Protein AF-A0A837NNF0-F1 (afdb_monomer_lite)

Sequence (105 aa):
MIASLIYWVVVVGLIVWGVWMAILSAYWASQKQNGNIFFIAIMNTLGALAGLLVWWVFNNQDWQYYWLSSTVKTTNLLGIVLICYVVLIVIEFIQGRGIKPETAK

Structure (mmCIF, N/CA/C/O backbone):
data_AF-A0A837NNF0-F1
#
_entry.id   AF-A0A837NNF0-F1
#
loop_
_atom_site.group_PDB
_atom_site.id
_atom_site.type_symbol
_atom_site.label_atom_id
_atom_site.label_alt_id
_atom_site.label_comp_id
_atom_site.label_asym_id
_atom_site.label_entity_id
_atom_site.label_seq_id
_atom_site.pdbx_PDB_ins_code
_atom_site.Cartn_x
_atom_site.Cartn_y
_atom_site.Cartn_z
_atom_site.occupancy
_atom_site.B_iso_or_equiv
_atom_site.auth_seq_id
_atom_site.auth_comp_id
_atom_site.auth_asym_id
_atom_site.auth_atom_id
_atom_site.pdbx_PDB_model_num
ATOM 1 N N . MET A 1 1 ? 10.044 5.061 -21.832 1.00 76.06 1 MET A N 1
ATOM 2 C CA . MET A 1 1 ? 9.540 6.225 -21.058 1.00 76.06 1 MET A CA 1
ATOM 3 C C . MET A 1 1 ? 8.122 6.004 -20.537 1.00 76.06 1 MET A C 1
ATOM 5 O O . MET A 1 1 ? 7.899 6.226 -19.357 1.00 76.06 1 MET A O 1
ATOM 9 N N . ILE A 1 2 ? 7.196 5.508 -21.365 1.00 84.50 2 ILE A N 1
ATOM 10 C CA . ILE A 1 2 ? 5.781 5.302 -21.000 1.00 84.50 2 ILE A CA 1
ATOM 11 C C . ILE A 1 2 ? 5.591 4.337 -19.814 1.00 84.50 2 ILE A C 1
ATOM 13 O O . ILE A 1 2 ? 4.907 4.692 -18.863 1.00 84.50 2 ILE A O 1
ATOM 17 N N . ALA A 1 3 ? 6.250 3.171 -19.798 1.00 85.19 3 ALA A N 1
ATOM 18 C CA . ALA A 1 3 ? 6.138 2.220 -18.682 1.00 85.19 3 ALA A CA 1
ATOM 19 C C . ALA A 1 3 ? 6.558 2.815 -17.324 1.00 85.19 3 ALA A C 1
ATOM 21 O O . ALA A 1 3 ? 5.929 2.550 -16.303 1.00 85.19 3 ALA A O 1
ATOM 22 N N . SER A 1 4 ? 7.588 3.668 -17.318 1.00 88.81 4 SER A N 1
ATOM 23 C CA . SER A 1 4 ? 8.033 4.368 -16.106 1.00 88.81 4 SER A CA 1
ATOM 24 C C . SER A 1 4 ? 6.982 5.374 -15.634 1.00 88.81 4 SER A C 1
ATOM 26 O O . SER A 1 4 ? 6.673 5.432 -14.448 1.00 88.81 4 SER A O 1
ATOM 28 N N . LEU A 1 5 ? 6.373 6.118 -16.566 1.00 90.12 5 LEU A N 1
ATOM 29 C CA . LEU A 1 5 ? 5.282 7.040 -16.252 1.00 90.12 5 LEU A CA 1
ATOM 30 C C . LEU A 1 5 ? 4.088 6.299 -15.636 1.00 90.12 5 LEU A C 1
ATOM 32 O O . LEU A 1 5 ? 3.590 6.722 -14.600 1.00 90.12 5 LEU A O 1
ATOM 36 N N . ILE A 1 6 ? 3.675 5.175 -16.231 1.00 89.50 6 ILE A N 1
ATOM 37 C CA . ILE A 1 6 ? 2.575 4.345 -15.717 1.00 89.50 6 ILE A CA 1
ATOM 38 C C . ILE A 1 6 ? 2.877 3.887 -14.287 1.00 89.50 6 ILE A C 1
ATOM 40 O O . ILE A 1 6 ? 2.043 4.072 -13.402 1.00 89.50 6 ILE A O 1
ATOM 44 N N . TYR A 1 7 ? 4.078 3.355 -14.040 1.00 91.38 7 TYR A N 1
ATOM 45 C CA . TYR A 1 7 ? 4.494 2.927 -12.704 1.00 91.38 7 TYR A CA 1
ATOM 46 C C . TYR A 1 7 ? 4.372 4.058 -11.676 1.00 91.38 7 TYR A C 1
ATOM 48 O O . TYR A 1 7 ? 3.741 3.888 -10.633 1.00 91.38 7 TYR A O 1
ATOM 56 N N . TRP A 1 8 ? 4.928 5.234 -11.976 1.00 93.31 8 TRP A N 1
ATOM 57 C CA . TRP A 1 8 ? 4.920 6.357 -11.038 1.00 93.31 8 TRP A CA 1
ATOM 58 C C . TRP A 1 8 ? 3.531 6.954 -10.819 1.00 93.31 8 TRP A C 1
ATOM 60 O O . TRP A 1 8 ? 3.213 7.320 -9.690 1.00 93.31 8 TRP A O 1
ATOM 70 N N . VAL A 1 9 ? 2.682 6.995 -11.849 1.00 94.12 9 VAL A N 1
ATOM 71 C CA . VAL A 1 9 ? 1.280 7.420 -11.712 1.00 94.12 9 VAL A CA 1
ATOM 72 C C . VAL A 1 9 ? 0.527 6.493 -10.761 1.00 94.12 9 VAL A C 1
ATOM 74 O O . VAL A 1 9 ? -0.182 6.979 -9.883 1.00 94.12 9 VAL A O 1
ATOM 77 N N . VAL A 1 10 ? 0.721 5.175 -10.873 1.00 93.12 10 VAL A N 1
ATOM 78 C CA . VAL A 1 10 ? 0.101 4.216 -9.947 1.00 93.12 10 VAL A CA 1
ATOM 79 C C . VAL A 1 10 ? 0.631 4.406 -8.529 1.00 93.12 10 VAL A C 1
ATOM 81 O O . VAL A 1 10 ? -0.161 4.482 -7.595 1.00 93.12 10 VAL A O 1
ATOM 84 N N . VAL A 1 11 ? 1.951 4.506 -8.349 1.00 94.81 11 VAL A N 1
ATOM 85 C CA . VAL A 1 11 ? 2.560 4.651 -7.017 1.00 94.81 11 VAL A CA 1
ATOM 86 C C . VAL A 1 11 ? 2.071 5.922 -6.324 1.00 94.81 11 VAL A C 1
ATOM 88 O O . VAL A 1 11 ? 1.611 5.860 -5.186 1.00 94.81 11 VAL A O 1
ATOM 91 N N . VAL A 1 12 ? 2.122 7.068 -7.007 1.00 96.69 12 VAL A N 1
ATOM 92 C CA . VAL A 1 12 ? 1.643 8.343 -6.454 1.00 96.69 12 VAL A CA 1
ATOM 93 C C . VAL A 1 12 ? 0.135 8.295 -6.222 1.00 96.69 12 VAL A C 1
ATOM 95 O O . VAL A 1 12 ? -0.326 8.725 -5.167 1.00 96.69 12 VAL A O 1
ATOM 98 N N . GLY A 1 13 ? -0.628 7.717 -7.153 1.00 96.62 13 GLY A N 1
ATOM 99 C CA . GLY A 1 13 ? -2.072 7.538 -7.018 1.00 96.62 13 GLY A CA 1
ATOM 100 C C . GLY A 1 13 ? -2.449 6.719 -5.784 1.00 96.62 13 GLY A C 1
ATOM 101 O O . GLY A 1 13 ? -3.308 7.142 -5.014 1.00 96.62 13 GLY A O 1
ATOM 102 N N . LEU A 1 14 ? -1.760 5.601 -5.535 1.00 96.69 14 LEU A N 1
ATOM 103 C CA . LEU A 1 14 ? -1.965 4.773 -4.345 1.00 96.69 14 LEU A CA 1
ATOM 104 C C . LEU A 1 14 ? -1.589 5.506 -3.059 1.00 96.69 14 LEU A C 1
ATOM 106 O O . LEU A 1 14 ? -2.292 5.358 -2.063 1.00 96.69 14 LEU A O 1
ATOM 110 N N . ILE A 1 15 ? -0.517 6.301 -3.056 1.00 96.94 15 ILE A N 1
ATOM 111 C CA . ILE A 1 15 ? -0.135 7.094 -1.879 1.00 96.94 15 ILE A CA 1
ATOM 112 C C . ILE A 1 15 ? -1.209 8.141 -1.576 1.00 96.94 15 ILE A C 1
ATOM 114 O O . ILE A 1 15 ? -1.693 8.209 -0.449 1.00 96.94 15 ILE A O 1
ATOM 118 N N . VAL A 1 16 ? -1.616 8.926 -2.577 1.00 97.81 16 VAL A N 1
ATOM 119 C CA . VAL A 1 16 ? -2.638 9.972 -2.415 1.00 97.81 16 VAL A CA 1
ATOM 120 C C . VAL A 1 16 ? -3.964 9.365 -1.963 1.00 97.81 16 VAL A C 1
ATOM 122 O O . VAL A 1 16 ? -4.566 9.856 -1.009 1.00 97.81 16 VAL A O 1
ATOM 125 N N . TRP A 1 17 ? -4.389 8.268 -2.592 1.00 96.31 17 TRP A N 1
ATOM 126 C CA . TRP A 1 17 ? -5.604 7.553 -2.212 1.00 96.31 17 TRP A CA 1
ATOM 127 C C . TRP A 1 17 ? -5.531 6.997 -0.789 1.00 96.31 17 TRP A C 1
ATOM 129 O O . TRP A 1 17 ? -6.453 7.200 -0.005 1.00 96.31 17 TRP A O 1
ATOM 139 N N . GLY A 1 18 ? -4.421 6.350 -0.429 1.00 95.38 18 GLY A N 1
ATOM 140 C CA . GLY A 1 18 ? -4.242 5.733 0.885 1.00 95.38 18 GLY A CA 1
ATOM 141 C C . GLY A 1 18 ? -4.228 6.769 2.005 1.00 95.38 18 GLY A C 1
ATOM 142 O O . GLY A 1 18 ? -4.880 6.579 3.028 1.00 95.38 18 GLY A O 1
ATOM 143 N N . VAL A 1 19 ? -3.558 7.908 1.791 1.00 97.25 19 VAL A N 1
ATOM 144 C CA . VAL A 1 19 ? -3.575 9.038 2.734 1.00 97.25 19 VAL A CA 1
ATOM 145 C C . VAL A 1 19 ? -4.984 9.611 2.869 1.00 97.25 19 VAL A C 1
ATOM 147 O O . VAL A 1 19 ? -5.448 9.834 3.986 1.00 97.25 19 VAL A O 1
ATOM 150 N N . TRP A 1 20 ? -5.689 9.816 1.754 1.00 97.00 20 TRP A N 1
ATOM 151 C CA . TRP A 1 20 ? -7.061 10.322 1.774 1.00 97.00 20 TRP A CA 1
ATOM 152 C C . TRP A 1 20 ? -8.008 9.392 2.543 1.00 97.00 20 TRP A C 1
ATOM 154 O O . TRP A 1 20 ? -8.760 9.846 3.407 1.00 97.00 20 TRP A O 1
ATOM 164 N N . MET A 1 21 ? -7.922 8.085 2.295 1.00 95.81 21 MET A N 1
ATOM 165 C CA . MET A 1 21 ? -8.734 7.091 2.993 1.00 95.81 21 MET A CA 1
ATOM 166 C C . MET A 1 21 ? -8.381 6.978 4.475 1.00 95.81 21 MET A C 1
ATOM 168 O O . MET A 1 21 ? -9.290 6.890 5.297 1.00 95.81 21 MET A O 1
ATOM 172 N N . ALA A 1 22 ? -7.103 7.091 4.844 1.00 95.19 22 ALA A N 1
ATOM 173 C CA . ALA A 1 22 ? -6.691 7.129 6.246 1.00 95.19 22 ALA A CA 1
ATOM 174 C C . ALA A 1 22 ? -7.269 8.350 6.991 1.00 95.19 22 ALA A C 1
ATOM 176 O O . ALA A 1 22 ? -7.748 8.216 8.119 1.00 95.19 22 ALA A O 1
ATOM 177 N N . ILE A 1 23 ? -7.284 9.531 6.356 1.00 96.88 23 ILE A N 1
ATOM 178 C CA . ILE A 1 23 ? -7.900 10.746 6.920 1.00 96.88 23 ILE A CA 1
ATOM 179 C C . ILE A 1 23 ? -9.407 10.540 7.121 1.00 96.88 23 ILE A C 1
ATOM 181 O O . ILE A 1 23 ? -9.934 10.840 8.195 1.00 96.88 23 ILE A O 1
ATOM 185 N N . LEU A 1 24 ? -10.105 9.998 6.117 1.00 94.56 24 LEU A N 1
ATOM 186 C CA . LEU A 1 24 ? -11.538 9.709 6.219 1.00 94.56 24 LEU A CA 1
ATOM 187 C C . LEU A 1 24 ? -11.839 8.6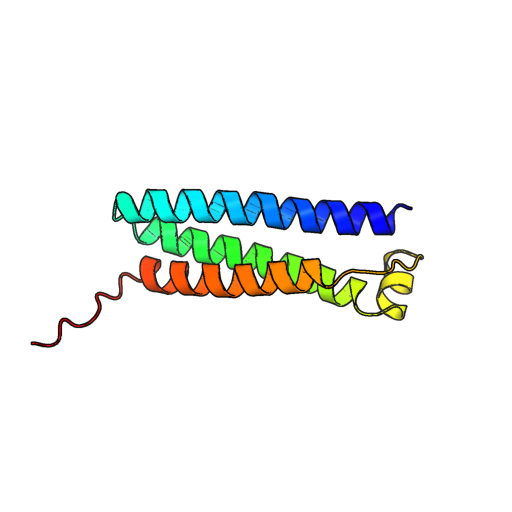58 7.291 1.00 94.56 24 LEU A C 1
ATOM 189 O O . LEU A 1 24 ? -12.797 8.814 8.045 1.00 94.56 24 LEU A O 1
ATOM 193 N N . SER A 1 25 ? -11.014 7.619 7.394 1.00 93.62 25 SER A N 1
ATOM 194 C CA . SER A 1 25 ? -11.127 6.585 8.421 1.00 93.62 25 SER A CA 1
ATOM 195 C C . SER A 1 25 ? -11.041 7.190 9.827 1.00 93.62 25 SER A C 1
ATOM 197 O O . SER A 1 25 ? -11.944 6.990 10.642 1.00 93.62 25 SER A O 1
ATOM 199 N N . ALA A 1 26 ? -10.041 8.043 10.083 1.00 93.19 26 ALA A N 1
ATOM 200 C CA . ALA A 1 26 ? -9.900 8.751 11.357 1.00 93.19 26 ALA A CA 1
ATOM 201 C C . ALA A 1 26 ? -11.091 9.682 11.657 1.00 93.19 26 ALA A C 1
ATOM 203 O O . ALA A 1 26 ? -11.588 9.720 12.787 1.00 93.19 26 ALA A O 1
ATOM 204 N N . TYR A 1 27 ? -11.592 10.400 10.646 1.00 94.81 27 TYR A N 1
ATOM 205 C CA . TYR A 1 27 ? -12.783 11.239 10.784 1.00 94.81 27 TYR A CA 1
ATOM 206 C C . TYR A 1 27 ? -14.016 10.413 11.180 1.00 94.81 27 TYR A C 1
ATOM 208 O O . TYR A 1 27 ? -14.681 10.736 12.166 1.00 94.81 27 TYR A O 1
ATOM 216 N N . TRP A 1 28 ? -14.303 9.310 10.487 1.00 91.88 28 TRP A N 1
ATOM 217 C CA . TRP A 1 28 ? -15.468 8.472 10.794 1.00 91.88 28 TRP A CA 1
ATOM 218 C C . TRP A 1 28 ? -15.342 7.708 12.112 1.00 91.88 28 TRP A C 1
ATOM 220 O O . TRP A 1 28 ? -16.351 7.521 12.799 1.00 91.88 28 TRP A O 1
ATOM 230 N N . ALA A 1 29 ? -14.121 7.350 12.513 1.00 90.00 29 ALA A N 1
ATOM 231 C CA . ALA A 1 29 ? -13.837 6.826 13.845 1.00 90.00 29 ALA A CA 1
ATOM 232 C C . ALA A 1 29 ? -14.219 7.835 14.937 1.00 90.00 29 ALA A C 1
ATOM 234 O O . ALA A 1 29 ? -14.887 7.466 15.906 1.00 90.00 29 ALA A O 1
ATOM 235 N N . SER A 1 30 ? -13.894 9.121 14.753 1.00 90.31 30 SER A N 1
ATOM 236 C CA . SER A 1 30 ? -14.277 10.180 15.701 1.00 90.31 30 SER A CA 1
ATOM 237 C C . SER A 1 30 ? -15.798 10.371 15.807 1.00 90.31 30 SER A C 1
ATOM 239 O O . SER A 1 30 ? -16.318 10.637 16.890 1.00 90.31 30 SER A O 1
ATOM 241 N N . GLN A 1 31 ? -16.521 10.139 14.707 1.00 90.75 31 GLN A N 1
ATOM 242 C CA . GLN A 1 31 ? -17.984 10.219 14.631 1.00 90.75 31 GLN A CA 1
ATOM 243 C C . GLN A 1 31 ? -18.690 8.922 15.066 1.00 90.75 31 GLN A C 1
ATOM 245 O O . GLN A 1 31 ? -19.919 8.849 15.029 1.00 90.75 31 GLN A O 1
ATOM 250 N N . LYS A 1 32 ? -17.937 7.883 15.463 1.00 86.00 32 LYS A N 1
ATOM 251 C CA . LYS A 1 32 ? -18.445 6.546 15.835 1.00 86.00 32 LYS A CA 1
ATOM 252 C C . LYS A 1 32 ? -19.290 5.878 14.737 1.00 86.00 32 LYS A C 1
ATOM 254 O O . LYS A 1 32 ? -20.162 5.059 15.029 1.00 86.00 32 LYS A O 1
ATOM 259 N N . GLN A 1 33 ? -19.036 6.208 13.468 1.00 87.75 33 GLN A N 1
ATOM 260 C CA . GLN A 1 33 ? -19.743 5.636 12.317 1.00 87.75 33 GLN A CA 1
ATOM 261 C C . GLN A 1 33 ? -18.980 4.432 11.753 1.00 87.75 33 GLN A C 1
ATOM 263 O O . GLN A 1 33 ? -18.421 4.477 10.658 1.00 87.75 33 GLN A O 1
ATOM 268 N N . ASN A 1 34 ? -18.969 3.331 12.510 1.00 87.88 34 ASN A N 1
ATOM 269 C CA . ASN A 1 34 ? -18.161 2.144 12.197 1.00 87.88 34 ASN A CA 1
ATOM 270 C C . ASN A 1 34 ? -18.485 1.529 10.820 1.00 87.88 34 ASN A C 1
ATOM 272 O O . ASN A 1 34 ? -17.587 1.038 10.142 1.00 87.88 34 ASN A O 1
ATOM 276 N N . GLY A 1 35 ? -19.736 1.624 10.353 1.00 84.88 35 GLY A N 1
ATOM 277 C CA . GLY A 1 35 ? -20.119 1.152 9.015 1.00 84.88 35 GLY A CA 1
ATOM 278 C C . GLY A 1 35 ? -19.341 1.835 7.881 1.00 84.88 35 GLY A C 1
ATOM 279 O O . GLY A 1 35 ? -18.938 1.170 6.928 1.00 84.88 35 GLY A O 1
ATOM 280 N N . ASN A 1 36 ? -19.040 3.131 8.016 1.00 92.19 36 ASN A N 1
ATOM 281 C CA . ASN A 1 36 ? -18.272 3.870 7.011 1.00 92.19 36 ASN A CA 1
ATOM 282 C C . ASN A 1 36 ? -16.804 3.435 7.008 1.00 92.19 36 ASN A C 1
ATOM 284 O O . ASN A 1 36 ? -16.205 3.313 5.945 1.00 92.19 36 ASN A O 1
ATOM 288 N N . ILE A 1 37 ? -16.239 3.139 8.181 1.00 93.31 37 ILE A N 1
ATOM 289 C CA . ILE A 1 37 ? -14.866 2.627 8.304 1.00 93.31 37 ILE A CA 1
ATOM 290 C C . ILE A 1 37 ? -14.761 1.240 7.6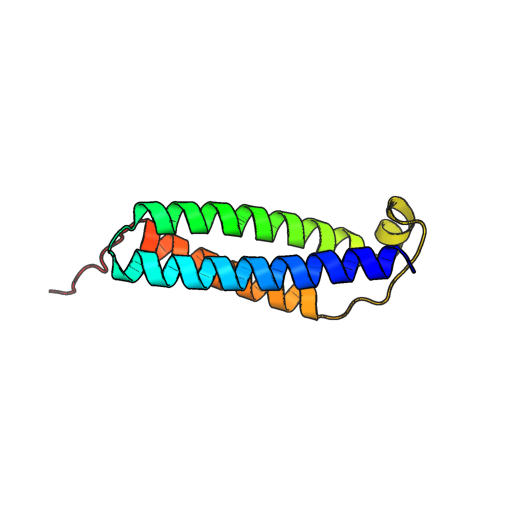62 1.00 93.31 37 ILE A C 1
ATOM 292 O O . ILE A 1 37 ? -13.812 0.961 6.935 1.00 93.31 37 ILE A O 1
ATOM 296 N N . PHE A 1 38 ? -15.771 0.387 7.860 1.00 91.38 38 PHE A N 1
ATOM 297 C CA . PHE A 1 38 ? -15.822 -0.922 7.211 1.00 91.38 38 PHE A CA 1
ATOM 298 C C . PHE A 1 38 ? -15.881 -0.805 5.681 1.00 91.38 38 PHE A C 1
ATOM 300 O O . PHE A 1 38 ? -15.192 -1.538 4.974 1.00 91.38 38 PHE A O 1
ATOM 307 N N . PHE A 1 39 ? -16.659 0.147 5.160 1.00 93.12 39 PHE A N 1
ATOM 308 C CA . PHE A 1 39 ? -16.683 0.433 3.727 1.00 93.12 39 PHE A CA 1
ATOM 309 C C . PHE A 1 39 ? -15.320 0.925 3.215 1.00 93.12 39 PHE A C 1
ATOM 311 O O . PHE A 1 39 ? -14.861 0.471 2.167 1.00 93.12 39 PHE A O 1
ATOM 318 N N . ILE A 1 40 ? -14.635 1.788 3.971 1.00 94.88 40 ILE A N 1
ATOM 319 C CA . ILE A 1 40 ? -13.275 2.234 3.635 1.00 94.88 40 ILE A CA 1
ATOM 320 C C . ILE A 1 40 ? -12.305 1.044 3.591 1.00 94.88 40 ILE A C 1
ATOM 322 O O . ILE A 1 40 ? -11.541 0.946 2.634 1.00 94.88 40 ILE A O 1
ATOM 326 N N . ALA A 1 41 ? -12.401 0.088 4.523 1.00 95.31 41 ALA A N 1
ATOM 327 C CA . ALA A 1 41 ? -11.578 -1.125 4.504 1.00 95.31 41 ALA A CA 1
ATOM 328 C C . ALA A 1 41 ? -11.742 -1.915 3.191 1.00 95.31 41 ALA A C 1
ATOM 330 O O . ALA A 1 41 ? -10.761 -2.376 2.602 1.00 95.31 41 ALA A O 1
ATOM 331 N N . ILE A 1 42 ? -12.979 -2.045 2.695 1.00 94.69 42 ILE A N 1
ATOM 332 C CA . ILE A 1 42 ? -13.268 -2.693 1.404 1.00 94.69 42 ILE A CA 1
ATOM 333 C C . ILE A 1 42 ? -12.645 -1.890 0.255 1.00 94.69 42 ILE A C 1
ATOM 335 O O . ILE A 1 42 ? -11.971 -2.464 -0.602 1.00 94.69 42 ILE A O 1
ATOM 339 N N . MET A 1 43 ? -12.817 -0.567 0.249 1.00 95.88 43 MET A N 1
ATOM 340 C CA . MET A 1 43 ? -12.245 0.309 -0.779 1.00 95.88 43 MET A CA 1
ATOM 341 C C . MET A 1 43 ? -10.715 0.236 -0.818 1.00 95.88 43 MET A C 1
ATOM 343 O O . MET A 1 43 ? -10.128 0.108 -1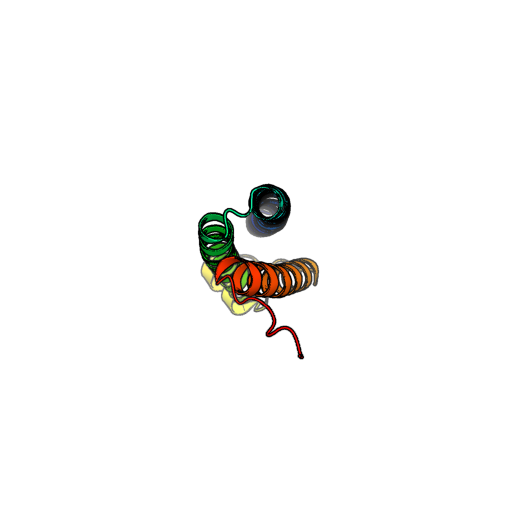.894 1.00 95.88 43 MET A O 1
ATOM 347 N N . ASN A 1 44 ? -10.060 0.257 0.343 1.00 96.81 44 ASN A N 1
ATOM 348 C CA . ASN A 1 44 ? -8.614 0.105 0.445 1.00 96.81 44 ASN A CA 1
ATOM 349 C C . ASN A 1 44 ? -8.153 -1.296 0.043 1.00 96.81 44 ASN A C 1
ATOM 351 O O . ASN A 1 44 ? -7.104 -1.420 -0.583 1.00 96.81 44 ASN A O 1
ATOM 355 N N . THR A 1 45 ? -8.946 -2.339 0.304 1.00 96.88 45 THR A N 1
ATOM 356 C CA . THR A 1 45 ? -8.659 -3.700 -0.180 1.00 96.88 45 THR A CA 1
ATOM 357 C C . THR A 1 45 ? -8.643 -3.755 -1.706 1.00 96.88 45 THR A C 1
ATOM 359 O O . THR A 1 45 ? -7.712 -4.308 -2.288 1.00 96.88 45 THR A O 1
ATOM 362 N N . LEU A 1 46 ? -9.619 -3.132 -2.373 1.00 96.19 46 LEU A N 1
ATOM 363 C CA . LEU A 1 46 ? -9.637 -3.039 -3.837 1.00 96.19 46 LEU A CA 1
ATOM 364 C C . LEU A 1 46 ? -8.433 -2.249 -4.373 1.00 96.19 46 LEU A C 1
ATOM 366 O O . LEU A 1 46 ? -7.797 -2.679 -5.336 1.00 96.19 46 LEU A O 1
ATOM 370 N N . GLY A 1 47 ? -8.073 -1.141 -3.718 1.00 94.69 47 GLY A N 1
ATOM 371 C CA . GLY A 1 47 ? -6.869 -0.370 -4.045 1.00 94.69 47 GLY A CA 1
ATOM 372 C C . GLY A 1 47 ? -5.581 -1.190 -3.895 1.00 94.69 47 GLY A C 1
ATOM 373 O O . GLY A 1 47 ? -4.737 -1.190 -4.791 1.00 94.69 47 GLY A O 1
ATOM 374 N N . ALA A 1 48 ? -5.456 -1.956 -2.810 1.00 96.62 48 ALA A N 1
ATOM 375 C CA . ALA A 1 48 ? -4.318 -2.837 -2.564 1.00 96.62 48 ALA A CA 1
ATOM 376 C C . ALA A 1 48 ? -4.222 -3.964 -3.603 1.00 96.62 48 ALA A C 1
ATOM 378 O O . ALA A 1 48 ? -3.129 -4.253 -4.083 1.00 96.62 48 ALA A O 1
ATOM 379 N N . LEU A 1 49 ? -5.349 -4.563 -4.002 1.00 96.69 49 LEU A N 1
ATOM 380 C CA . LEU A 1 49 ? -5.385 -5.572 -5.066 1.00 96.69 49 LEU A CA 1
ATOM 381 C C . LEU A 1 49 ? -4.952 -4.989 -6.417 1.00 96.69 49 LEU A C 1
ATOM 383 O O . LEU A 1 49 ? -4.147 -5.604 -7.117 1.00 96.69 49 LEU A O 1
ATOM 387 N N . ALA A 1 50 ? -5.414 -3.785 -6.764 1.00 93.81 50 ALA A N 1
ATOM 388 C CA . ALA A 1 50 ? -4.958 -3.094 -7.968 1.00 93.81 50 ALA A CA 1
ATOM 389 C C . ALA A 1 50 ? -3.443 -2.818 -7.920 1.00 93.81 50 ALA A C 1
ATOM 391 O O . ALA A 1 50 ? -2.728 -3.073 -8.891 1.00 93.81 50 ALA A O 1
ATOM 392 N N . GLY A 1 51 ? -2.929 -2.368 -6.772 1.00 95.00 51 GLY A N 1
ATOM 393 C CA . GLY A 1 51 ? -1.496 -2.172 -6.566 1.00 95.00 51 GLY A CA 1
ATOM 394 C C . GLY A 1 51 ? -0.685 -3.470 -6.626 1.00 95.00 51 GLY A C 1
ATOM 395 O O . GLY A 1 51 ? 0.412 -3.468 -7.180 1.00 95.00 51 GLY A O 1
ATOM 396 N N . LEU A 1 52 ? -1.225 -4.586 -6.125 1.00 95.50 52 LEU A N 1
ATOM 397 C CA . LEU A 1 52 ? -0.606 -5.912 -6.204 1.00 95.50 52 LEU A CA 1
ATOM 398 C C . LEU A 1 52 ? -0.483 -6.403 -7.646 1.00 95.50 52 LEU A C 1
ATOM 400 O O . LEU A 1 52 ? 0.549 -6.966 -7.995 1.00 95.50 52 LEU A O 1
ATOM 404 N N . LEU A 1 53 ? -1.487 -6.156 -8.492 1.00 93.50 53 LEU A N 1
ATOM 405 C CA . LEU A 1 53 ? -1.407 -6.478 -9.921 1.00 93.50 53 LEU A CA 1
ATOM 406 C C . LEU A 1 53 ? -0.284 -5.693 -10.602 1.00 93.50 53 LEU A C 1
ATOM 408 O O . LEU A 1 53 ? 0.507 -6.263 -11.351 1.00 93.50 53 LEU A O 1
ATOM 412 N N . VAL A 1 54 ? -0.171 -4.398 -10.302 1.00 93.12 54 VAL A N 1
ATOM 413 C CA . VAL A 1 54 ? 0.918 -3.570 -10.832 1.00 93.12 54 VAL A CA 1
ATOM 414 C C . VAL A 1 54 ? 2.264 -4.049 -10.303 1.00 93.12 54 VAL A C 1
ATOM 416 O O . VAL A 1 54 ? 3.199 -4.206 -11.082 1.00 93.12 54 VAL A O 1
ATOM 419 N N . TRP A 1 55 ? 2.370 -4.349 -9.010 1.00 93.50 55 TRP A N 1
ATOM 420 C CA . TRP A 1 55 ? 3.590 -4.907 -8.438 1.00 93.50 55 TRP A CA 1
ATOM 421 C C . TRP A 1 55 ? 3.967 -6.231 -9.106 1.00 93.50 55 TRP A C 1
ATOM 423 O O . TRP A 1 55 ? 5.119 -6.407 -9.477 1.00 93.50 55 TRP A O 1
ATOM 433 N N . TRP A 1 56 ? 3.007 -7.123 -9.345 1.00 91.50 56 TRP A N 1
ATOM 434 C CA . TRP A 1 56 ? 3.241 -8.403 -10.009 1.00 91.50 56 TRP A CA 1
ATOM 435 C C . TRP A 1 56 ? 3.780 -8.233 -11.435 1.00 91.50 56 TRP A C 1
ATOM 437 O O . TRP A 1 56 ? 4.793 -8.844 -11.777 1.00 91.50 56 TRP A O 1
ATOM 447 N N . VAL A 1 57 ? 3.173 -7.347 -12.234 1.00 91.69 57 VAL A N 1
ATOM 448 C CA . VAL A 1 57 ? 3.637 -7.047 -13.600 1.00 91.69 57 VAL A CA 1
ATOM 449 C C . VAL A 1 57 ? 5.025 -6.413 -13.584 1.00 91.69 57 VAL A C 1
ATOM 451 O O . VAL A 1 57 ? 5.895 -6.803 -14.355 1.00 91.69 57 VAL A O 1
ATOM 454 N N . PHE A 1 58 ? 5.259 -5.447 -12.697 1.00 90.00 58 PHE A N 1
ATOM 455 C CA . PHE A 1 58 ? 6.506 -4.690 -12.659 1.00 90.00 58 PHE A CA 1
ATOM 456 C C . PHE A 1 58 ? 7.633 -5.360 -11.854 1.00 90.00 58 PHE A C 1
ATOM 458 O O . PHE A 1 58 ? 8.770 -4.897 -11.911 1.00 90.00 58 PHE A O 1
ATOM 465 N N . ASN A 1 59 ? 7.385 -6.455 -11.137 1.00 88.75 59 ASN A N 1
ATOM 466 C CA . ASN A 1 59 ? 8.435 -7.198 -10.434 1.00 88.75 59 ASN A CA 1
ATOM 467 C C . ASN A 1 59 ? 9.078 -8.295 -11.301 1.00 88.75 59 ASN A C 1
ATOM 469 O O . ASN A 1 59 ? 10.091 -8.870 -10.913 1.00 88.75 59 ASN A O 1
ATOM 473 N N . ASN A 1 60 ? 8.528 -8.579 -12.485 1.00 89.06 60 ASN A N 1
ATOM 474 C CA . ASN A 1 60 ? 9.082 -9.563 -13.409 1.00 89.06 60 ASN A CA 1
ATOM 475 C C . ASN A 1 60 ? 9.324 -8.941 -14.794 1.00 89.06 60 ASN A C 1
ATOM 477 O O . ASN A 1 60 ? 8.409 -8.412 -15.420 1.00 89.06 60 ASN A O 1
ATOM 481 N N . GLN A 1 61 ? 10.568 -9.011 -15.277 1.00 85.25 61 GLN A N 1
ATOM 482 C CA . GLN A 1 61 ? 10.971 -8.400 -16.547 1.00 85.25 61 GLN A CA 1
ATOM 483 C C . GLN A 1 61 ? 10.239 -8.988 -17.762 1.00 85.25 61 GLN A C 1
ATOM 485 O O . GLN A 1 61 ? 9.894 -8.227 -18.665 1.00 85.25 61 GLN A O 1
ATOM 490 N N . ASP A 1 62 ? 9.937 -10.289 -17.761 1.00 88.06 62 ASP A N 1
ATOM 491 C CA . ASP A 1 62 ? 9.201 -10.943 -18.850 1.00 88.06 62 ASP A CA 1
ATOM 492 C C . ASP A 1 62 ? 7.769 -10.405 -18.940 1.00 88.06 62 ASP A C 1
ATOM 494 O O . ASP A 1 62 ? 7.271 -10.092 -20.021 1.00 88.06 62 ASP A O 1
ATOM 498 N N . TRP A 1 63 ? 7.125 -10.210 -17.785 1.00 88.00 63 TRP A N 1
ATOM 499 C CA . TRP A 1 63 ? 5.782 -9.635 -17.705 1.00 88.00 63 TRP A CA 1
ATOM 500 C C . TRP A 1 63 ? 5.762 -8.162 -18.111 1.00 88.00 63 TRP A C 1
ATOM 502 O O . TRP A 1 63 ? 4.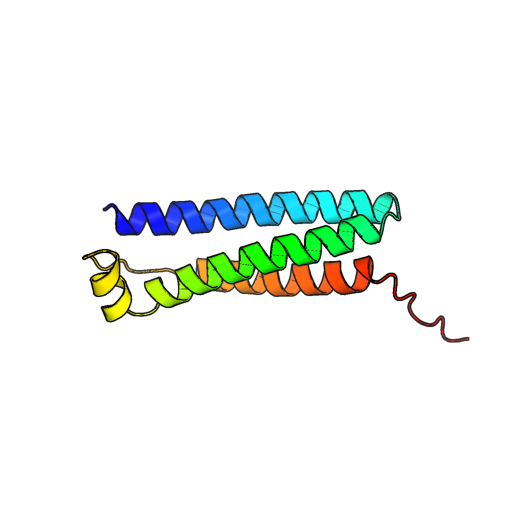863 -7.743 -18.841 1.00 88.00 63 TRP A O 1
ATOM 512 N N . GLN A 1 64 ? 6.762 -7.378 -17.698 1.00 88.25 64 GLN A N 1
ATOM 513 C CA . GLN A 1 64 ? 6.900 -5.998 -18.166 1.00 88.25 64 GLN A CA 1
ATOM 514 C C . GLN A 1 64 ? 7.028 -5.937 -19.691 1.00 88.25 64 GLN A C 1
ATOM 516 O O . GLN A 1 64 ? 6.381 -5.109 -20.330 1.00 88.25 64 GLN A O 1
ATOM 521 N N . TYR A 1 65 ? 7.827 -6.823 -20.291 1.00 86.94 65 TYR A N 1
ATOM 522 C CA . TYR A 1 65 ? 7.993 -6.849 -21.740 1.00 86.94 65 TYR A CA 1
ATOM 523 C C . TYR A 1 65 ? 6.713 -7.292 -22.460 1.00 86.94 65 TYR A C 1
ATOM 525 O O . TYR A 1 65 ? 6.321 -6.657 -23.438 1.00 86.94 65 TYR A O 1
ATOM 533 N N . TYR A 1 66 ? 6.020 -8.310 -21.940 1.00 88.69 66 TYR A N 1
ATOM 534 C CA . TYR A 1 66 ? 4.751 -8.794 -22.488 1.00 88.69 66 TYR A CA 1
ATOM 535 C C . TYR A 1 66 ? 3.666 -7.705 -22.514 1.00 88.69 66 TYR A C 1
ATOM 537 O O . TYR A 1 66 ? 2.997 -7.527 -23.528 1.00 88.69 66 TYR A O 1
ATOM 545 N N . TRP A 1 67 ? 3.509 -6.947 -21.423 1.00 85.56 67 TRP A N 1
ATOM 546 C CA . TRP A 1 67 ? 2.430 -5.958 -21.295 1.00 85.56 67 TRP A CA 1
ATOM 547 C C . TRP A 1 67 ? 2.791 -4.550 -21.777 1.00 85.56 67 TRP A C 1
ATOM 549 O O . TRP A 1 67 ? 1.910 -3.808 -22.206 1.00 85.56 67 TRP A O 1
ATOM 559 N N . LEU A 1 68 ? 4.057 -4.145 -21.659 1.00 85.69 68 LEU A N 1
ATOM 560 C CA . LEU A 1 68 ? 4.486 -2.750 -21.836 1.00 85.69 68 LEU A CA 1
ATOM 561 C C . LEU A 1 68 ? 5.581 -2.584 -22.898 1.00 85.69 68 LEU A C 1
ATOM 563 O O . LEU A 1 68 ? 6.058 -1.461 -23.101 1.00 85.69 68 LEU A O 1
ATOM 567 N N . SER A 1 69 ? 6.029 -3.685 -23.519 1.00 84.81 69 SER A N 1
ATOM 568 C CA . SER A 1 69 ? 7.102 -3.735 -24.532 1.00 84.81 69 SER A CA 1
ATOM 569 C C . SER A 1 69 ? 8.385 -3.003 -24.117 1.00 84.81 69 SER A C 1
ATOM 571 O O . SER A 1 69 ? 9.166 -2.546 -24.951 1.00 84.81 69 SER A O 1
ATOM 573 N N . SER A 1 70 ? 8.592 -2.829 -22.810 1.00 83.06 70 SER A N 1
ATOM 574 C CA . SER A 1 70 ? 9.714 -2.094 -22.241 1.00 83.06 70 SER A CA 1
ATOM 575 C C . SER A 1 70 ? 9.917 -2.470 -20.780 1.00 83.06 70 SER A C 1
ATOM 577 O O . SER A 1 70 ? 8.967 -2.773 -20.065 1.00 83.06 70 SER A O 1
ATOM 579 N N . THR A 1 71 ? 11.173 -2.424 -20.340 1.00 82.69 71 THR A N 1
ATOM 580 C CA . THR A 1 71 ? 11.565 -2.743 -18.967 1.00 82.69 71 THR A CA 1
ATOM 581 C C . THR A 1 71 ? 11.937 -1.487 -18.191 1.00 82.69 71 THR A C 1
ATOM 583 O O . THR A 1 71 ? 12.604 -0.588 -18.708 1.00 82.69 71 THR A O 1
ATOM 586 N N . VAL A 1 72 ? 11.557 -1.450 -16.921 1.00 84.12 72 VAL A N 1
ATOM 587 C CA . VAL A 1 72 ? 11.800 -0.363 -15.979 1.00 84.12 72 VAL A CA 1
ATOM 588 C C . VAL A 1 72 ? 12.390 -0.955 -14.707 1.00 84.12 72 VAL A C 1
ATOM 590 O O . VAL A 1 72 ? 11.904 -1.958 -14.184 1.00 84.12 72 VAL A O 1
ATOM 593 N N . LYS A 1 73 ? 13.440 -0.313 -14.187 1.00 80.62 73 LYS A N 1
ATOM 594 C CA . LYS A 1 73 ? 13.938 -0.613 -12.844 1.00 80.62 73 LYS A CA 1
ATOM 595 C C . LYS A 1 73 ? 12.963 -0.040 -11.823 1.00 80.62 73 LYS A C 1
ATOM 597 O O . LYS A 1 73 ? 12.844 1.177 -11.695 1.00 80.62 73 LYS A O 1
ATOM 602 N N . THR A 1 74 ? 12.264 -0.921 -11.125 1.00 83.69 74 THR A N 1
ATOM 603 C CA . THR A 1 74 ? 11.398 -0.561 -10.007 1.00 83.69 74 THR A CA 1
ATOM 604 C C . THR A 1 74 ? 12.200 -0.338 -8.733 1.00 83.69 74 THR A C 1
ATOM 606 O O . THR A 1 74 ? 13.343 -0.775 -8.594 1.00 83.69 74 THR A O 1
ATOM 609 N N . THR A 1 75 ? 11.589 0.375 -7.793 1.00 85.75 75 THR A N 1
ATOM 610 C CA . THR A 1 75 ? 12.097 0.542 -6.430 1.00 85.75 75 THR A CA 1
ATOM 611 C C . THR A 1 75 ? 11.232 -0.266 -5.466 1.00 85.75 75 THR A C 1
ATOM 613 O O . THR A 1 75 ? 10.087 -0.597 -5.771 1.00 85.75 75 THR A O 1
ATOM 616 N N . ASN A 1 76 ? 11.727 -0.505 -4.251 1.00 89.75 76 ASN A N 1
ATOM 617 C CA . ASN A 1 76 ? 10.953 -1.190 -3.208 1.00 89.75 76 ASN A CA 1
ATOM 618 C C . ASN A 1 76 ? 9.753 -0.367 -2.691 1.00 89.75 76 ASN A C 1
ATOM 620 O O . ASN A 1 76 ? 8.985 -0.857 -1.866 1.00 89.75 76 ASN A O 1
ATOM 624 N N . LEU A 1 77 ? 9.570 0.872 -3.168 1.00 93.25 77 LEU A N 1
ATOM 625 C CA . LEU A 1 77 ? 8.542 1.799 -2.696 1.00 93.25 77 LEU A CA 1
ATOM 626 C C . LEU A 1 77 ? 7.125 1.243 -2.863 1.00 93.25 77 LEU A C 1
ATOM 628 O O . LEU A 1 77 ? 6.344 1.323 -1.92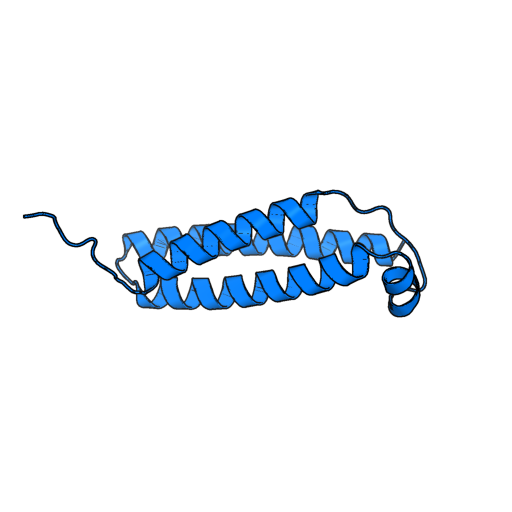2 1.00 93.25 77 LEU A O 1
ATOM 632 N N . LEU A 1 78 ? 6.794 0.647 -4.015 1.00 92.69 78 LEU A N 1
ATOM 633 C CA . LEU A 1 78 ? 5.461 0.070 -4.227 1.00 92.69 78 LEU A CA 1
ATOM 634 C C . LEU A 1 78 ? 5.176 -1.062 -3.229 1.00 92.69 78 LEU A C 1
ATOM 636 O O . LEU A 1 78 ? 4.083 -1.132 -2.679 1.00 92.69 78 LEU A O 1
ATOM 640 N N . GLY A 1 79 ? 6.175 -1.899 -2.937 1.00 93.50 79 GLY A N 1
ATOM 641 C CA . GLY A 1 79 ? 6.058 -2.941 -1.915 1.00 93.50 79 GLY A CA 1
ATOM 642 C C . GLY A 1 79 ? 5.811 -2.364 -0.518 1.00 93.50 79 GLY A C 1
ATOM 643 O O . GLY A 1 79 ? 4.928 -2.838 0.190 1.00 93.50 79 GLY A O 1
ATOM 644 N N . ILE A 1 80 ? 6.526 -1.296 -0.145 1.00 95.19 80 ILE A N 1
ATOM 645 C CA . ILE A 1 80 ? 6.313 -0.588 1.129 1.00 95.19 80 ILE A CA 1
ATOM 646 C C . ILE A 1 80 ? 4.895 -0.008 1.198 1.00 95.19 80 ILE A C 1
ATOM 648 O O . ILE A 1 80 ? 4.210 -0.195 2.200 1.00 95.19 80 ILE A O 1
ATOM 652 N N . VAL A 1 81 ? 4.425 0.640 0.126 1.00 96.00 81 VAL A N 1
ATOM 653 C CA . VAL A 1 81 ? 3.058 1.180 0.045 1.00 96.00 81 VAL A CA 1
ATOM 654 C C . VAL A 1 81 ? 2.028 0.067 0.241 1.00 96.00 81 VAL A C 1
ATOM 656 O O . VAL A 1 81 ? 1.109 0.232 1.037 1.00 96.00 81 VAL A O 1
ATOM 659 N N . LEU A 1 82 ? 2.199 -1.089 -0.406 1.00 96.50 82 LEU A N 1
ATOM 660 C CA . LEU A 1 82 ? 1.296 -2.232 -0.238 1.00 96.50 82 LEU A CA 1
ATOM 661 C C . LEU A 1 82 ? 1.272 -2.762 1.202 1.00 96.50 82 LEU A C 1
ATOM 663 O O . LEU A 1 82 ? 0.197 -3.058 1.719 1.00 96.50 82 LEU A O 1
ATOM 667 N N . ILE A 1 83 ? 2.423 -2.823 1.879 1.00 96.44 83 ILE A N 1
ATOM 668 C CA . ILE A 1 83 ? 2.486 -3.192 3.301 1.00 96.44 83 ILE A CA 1
ATOM 669 C C . ILE A 1 83 ? 1.706 -2.182 4.155 1.00 96.44 83 ILE A C 1
ATOM 671 O O . ILE A 1 83 ? 0.917 -2.586 5.010 1.00 96.44 83 ILE A O 1
ATOM 675 N N . CYS A 1 84 ? 1.862 -0.878 3.901 1.00 96.50 84 CYS A N 1
ATOM 676 C CA . CYS A 1 84 ? 1.088 0.158 4.590 1.00 96.50 84 CYS A CA 1
ATOM 677 C C . CYS A 1 84 ? -0.423 -0.003 4.365 1.00 96.50 84 CYS A C 1
ATOM 679 O O . CYS A 1 84 ? -1.189 0.135 5.317 1.00 96.50 84 CYS A O 1
ATOM 681 N N . TYR A 1 85 ? -0.849 -0.348 3.146 1.00 96.88 85 TYR A N 1
ATOM 682 C CA . TYR A 1 85 ? -2.251 -0.653 2.849 1.00 96.88 85 TYR A CA 1
ATOM 683 C C . TYR A 1 85 ? -2.763 -1.840 3.662 1.00 96.88 85 TYR A C 1
ATOM 685 O O . TYR A 1 85 ? -3.837 -1.744 4.244 1.00 96.88 85 TYR A O 1
ATOM 693 N N . VAL A 1 86 ? -2.004 -2.937 3.748 1.00 96.94 86 VAL A N 1
ATOM 694 C CA . VAL A 1 86 ? -2.405 -4.110 4.544 1.00 96.94 86 VAL A CA 1
ATOM 695 C C . VAL A 1 86 ? -2.623 -3.726 6.006 1.00 96.94 86 VAL A C 1
ATOM 697 O O . VAL A 1 86 ? -3.652 -4.071 6.583 1.00 96.94 86 VAL A O 1
ATOM 700 N N . VAL A 1 87 ? -1.693 -2.971 6.599 1.00 96.81 87 VAL A N 1
ATOM 701 C CA . VAL A 1 87 ? -1.827 -2.495 7.984 1.00 96.81 87 VAL A CA 1
ATOM 702 C C . VAL A 1 87 ? -3.066 -1.610 8.144 1.00 96.81 87 VAL A C 1
ATOM 704 O O . VAL A 1 87 ? -3.844 -1.813 9.077 1.00 96.81 87 VAL A O 1
ATOM 707 N N . LEU A 1 88 ? -3.279 -0.667 7.223 1.00 96.00 88 LEU A N 1
ATOM 708 C CA . LEU A 1 88 ? -4.426 0.240 7.251 1.00 96.00 88 LEU A CA 1
ATOM 709 C C . LEU A 1 88 ? -5.757 -0.524 7.153 1.00 96.00 88 LEU A C 1
ATOM 711 O O . LEU A 1 88 ? -6.632 -0.323 7.990 1.00 96.00 88 LEU A O 1
ATOM 715 N N . ILE A 1 89 ? -5.870 -1.466 6.213 1.00 96.69 89 ILE A N 1
ATOM 716 C CA . ILE A 1 89 ? -7.059 -2.311 6.027 1.00 96.69 89 ILE A CA 1
ATOM 717 C C . ILE A 1 89 ? -7.361 -3.114 7.293 1.00 96.69 89 ILE A C 1
ATOM 719 O O . ILE A 1 89 ? -8.519 -3.214 7.686 1.00 96.69 89 ILE A O 1
ATOM 723 N N . VAL A 1 90 ? -6.347 -3.685 7.952 1.00 95.69 90 VAL A N 1
ATOM 724 C CA . VAL A 1 90 ? -6.547 -4.450 9.195 1.00 95.69 90 VAL A CA 1
ATOM 725 C C . VAL A 1 90 ? -7.114 -3.557 10.299 1.00 95.69 90 VAL A C 1
ATOM 727 O O . VAL A 1 90 ? -8.072 -3.948 10.968 1.00 95.69 90 VAL A O 1
ATOM 730 N N . ILE A 1 91 ? -6.572 -2.347 10.466 1.00 93.50 91 ILE A N 1
ATOM 731 C CA . ILE A 1 91 ? -7.075 -1.372 11.443 1.00 93.50 91 ILE A CA 1
ATOM 732 C C . ILE A 1 91 ? -8.531 -1.006 11.126 1.00 93.50 91 ILE A C 1
ATOM 734 O O . ILE A 1 91 ? -9.393 -1.085 12.004 1.00 93.50 91 ILE A O 1
ATOM 738 N N . GLU A 1 92 ? -8.820 -0.659 9.873 1.00 94.25 92 GLU A N 1
ATOM 739 C CA . GLU A 1 92 ? -10.154 -0.267 9.411 1.00 94.25 92 GLU A CA 1
ATOM 740 C C . GLU A 1 92 ? -11.167 -1.405 9.538 1.00 94.25 92 GLU A C 1
ATOM 742 O O . GLU A 1 92 ? -12.306 -1.190 9.946 1.00 94.25 92 GLU A O 1
ATOM 747 N N . PHE A 1 93 ? -10.760 -2.639 9.252 1.00 93.50 93 PHE A N 1
ATOM 748 C CA . PHE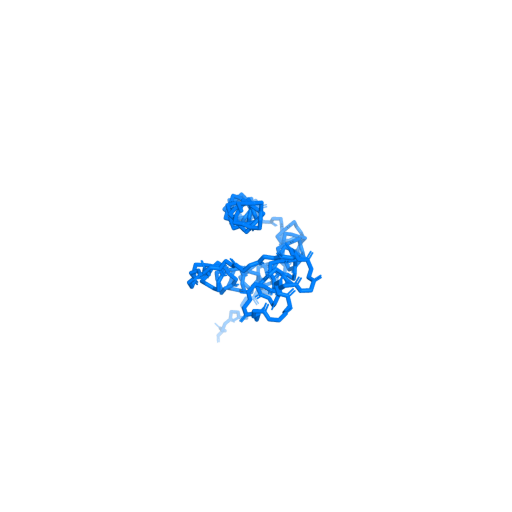 A 1 93 ? -11.615 -3.811 9.373 1.00 93.50 93 PHE A CA 1
ATOM 749 C C . PHE A 1 93 ? -11.999 -4.078 10.833 1.00 93.50 93 PHE A C 1
ATOM 751 O O . PHE A 1 93 ? -13.175 -4.306 11.130 1.00 93.50 93 PHE A O 1
ATOM 758 N N . ILE A 1 94 ? -11.031 -4.017 11.756 1.00 90.12 94 ILE A N 1
ATOM 759 C CA . ILE A 1 94 ? -11.273 -4.212 13.194 1.00 90.12 94 ILE A CA 1
ATOM 760 C C . ILE A 1 94 ? -12.196 -3.112 13.734 1.00 90.12 94 ILE A C 1
ATOM 762 O O . ILE A 1 94 ? -13.198 -3.416 14.385 1.00 90.12 94 ILE A O 1
ATOM 766 N N . GLN A 1 95 ? -11.895 -1.846 13.427 1.00 89.06 95 GLN A N 1
ATOM 767 C CA . GLN A 1 95 ? -12.711 -0.704 13.850 1.00 89.06 95 GLN A CA 1
ATOM 768 C C . GLN A 1 95 ? -14.115 -0.749 13.233 1.00 89.06 95 GLN A C 1
ATOM 770 O O . GLN A 1 95 ? -15.116 -0.542 13.922 1.00 89.06 95 GLN A O 1
ATOM 775 N N . GLY A 1 96 ? -14.204 -1.079 11.946 1.00 86.88 96 GLY A N 1
ATOM 776 C CA . GLY A 1 96 ? -15.446 -1.089 11.187 1.00 86.88 96 GLY A CA 1
ATOM 777 C C . GLY A 1 96 ? -16.409 -2.204 11.588 1.00 86.88 96 GLY A C 1
ATOM 778 O O . GLY A 1 96 ? -17.621 -1.997 11.616 1.00 86.88 96 GLY A O 1
ATOM 779 N N . ARG A 1 97 ? -15.890 -3.368 11.998 1.00 81.44 97 ARG A N 1
ATOM 780 C CA . ARG A 1 97 ? -16.705 -4.464 12.552 1.00 81.44 97 ARG A CA 1
ATOM 781 C C . ARG A 1 97 ? -17.318 -4.127 13.914 1.00 81.44 97 ARG A C 1
ATOM 783 O O . ARG A 1 97 ? -18.176 -4.869 14.381 1.00 81.44 97 ARG A O 1
ATOM 790 N N . GLY A 1 98 ? -16.890 -3.038 14.559 1.00 68.38 98 GLY A N 1
ATOM 791 C CA . GLY A 1 98 ? -17.405 -2.626 15.861 1.00 68.38 98 GLY A CA 1
ATOM 792 C C . GLY A 1 98 ? -17.165 -3.660 16.959 1.00 68.38 98 GLY A C 1
ATOM 793 O O . GLY A 1 98 ? -17.918 -3.679 17.933 1.00 68.38 98 GLY A O 1
ATOM 794 N N . ILE A 1 99 ? -16.147 -4.521 16.804 1.00 59.09 99 ILE A N 1
ATOM 795 C CA . ILE A 1 99 ? -15.730 -5.462 17.844 1.00 59.09 99 ILE A CA 1
ATOM 796 C C . ILE A 1 99 ? -15.288 -4.603 19.025 1.00 59.09 99 ILE A C 1
ATOM 798 O O . ILE A 1 99 ? -14.200 -4.030 19.024 1.00 59.09 99 ILE A O 1
ATOM 802 N N . LYS A 1 100 ? -16.169 -4.453 20.016 1.00 54.91 100 LYS A N 1
ATOM 803 C CA . LYS A 1 100 ? -15.776 -3.874 21.293 1.00 54.91 100 LYS A CA 1
ATOM 804 C C . LYS A 1 100 ? -14.752 -4.847 21.873 1.00 54.91 100 LYS A C 1
ATOM 806 O O . LYS A 1 100 ? -15.085 -6.031 21.956 1.00 54.91 100 LYS A O 1
ATOM 811 N N . PRO A 1 101 ? -13.534 -4.403 22.230 1.00 53.62 101 PRO A N 1
ATOM 812 C CA . PRO A 1 101 ? -12.665 -5.248 23.030 1.00 53.62 101 PRO A CA 1
ATOM 813 C C . PRO A 1 101 ? -13.490 -5.673 24.240 1.00 53.62 101 PRO A C 1
ATOM 815 O O . PRO A 1 101 ? -14.125 -4.829 24.880 1.00 53.62 101 PRO A O 1
ATOM 818 N N . GLU A 1 102 ? -13.584 -6.981 24.466 1.00 49.88 102 GLU A N 1
ATOM 819 C CA . GLU A 1 102 ? -14.245 -7.516 25.644 1.00 49.88 102 GLU A CA 1
ATOM 820 C C . GLU A 1 102 ? -13.563 -6.849 26.836 1.00 49.88 102 GLU A C 1
ATOM 822 O O . GLU A 1 102 ? -12.367 -7.033 27.061 1.00 49.88 102 GLU A O 1
ATOM 827 N N . THR A 1 103 ? -14.274 -5.949 27.519 1.00 44.62 103 THR A N 1
ATOM 828 C CA . THR A 1 103 ? -13.772 -5.358 28.754 1.00 44.62 103 THR A CA 1
ATOM 829 C C . THR A 1 103 ? -13.574 -6.521 29.700 1.00 44.62 103 THR A C 1
ATOM 831 O O . THR A 1 103 ? -14.563 -7.076 30.179 1.00 44.62 103 THR A O 1
ATOM 834 N N . ALA A 1 104 ? -12.313 -6.904 29.902 1.00 47.78 104 ALA A N 1
ATOM 835 C CA . ALA A 1 104 ? -11.917 -7.815 30.955 1.00 47.78 104 ALA A CA 1
ATOM 836 C C . ALA A 1 104 ? -12.524 -7.268 32.254 1.00 47.78 104 ALA A C 1
ATOM 838 O O . ALA A 1 104 ? -12.179 -6.163 32.681 1.00 47.78 104 ALA A O 1
ATOM 839 N N . LYS A 1 105 ? -13.534 -7.977 32.764 1.00 38.09 105 LYS A N 1
ATOM 840 C CA . LYS A 1 105 ? -14.161 -7.700 34.055 1.00 38.09 105 LYS A CA 1
ATOM 841 C C . LYS A 1 105 ? -13.291 -8.246 35.171 1.00 38.09 105 LYS A C 1
ATOM 843 O O . LYS A 1 105 ? -12.713 -9.336 34.964 1.00 38.09 105 LYS A O 1
#

Radius of gyration: 16.92 Å; chains: 1; bounding box: 34×22×59 Å

Organism: NCBI:txid1385856

Secondary structure (DSSP, 8-state):
-HHHHHHHHHHHHHHHHHHHHHHHHHHHHHTT-HHHHHHHHHHHHHHHHHHHHHHHHHT-HHHHHHHHSS-----THHHHHHHHHHHHHHHHHHHHTT-------

pLDDT: mean 88.8, std 11.72, range [38.09, 97.81]

Foldseek 3Di:
DVLVVVLVCLLVVLVVLLVVLLVVLVVCLVVLVLQVLQVSLVVLVVSLVVLVVSCVQQVDQVSCCVPPVDHDDDDCSSVVSSVVSVVSSVVSNCSSVVPDPPPPD